Protein AF-A0A1Y1M722-F1 (afdb_monomer_lite)

Structure (mmCIF, N/CA/C/O backbone):
data_AF-A0A1Y1M722-F1
#
_entry.id   AF-A0A1Y1M722-F1
#
loop_
_atom_site.group_PDB
_atom_site.id
_atom_site.type_symbol
_atom_site.label_atom_id
_atom_site.label_alt_id
_atom_site.label_comp_id
_atom_site.label_asym_id
_atom_site.label_entity_id
_atom_site.label_seq_id
_atom_site.pdbx_PDB_ins_code
_atom_site.Cartn_x
_atom_site.Cartn_y
_atom_site.Cartn_z
_atom_site.occupancy
_atom_site.B_iso_or_equiv
_atom_site.auth_seq_id
_atom_site.auth_comp_id
_atom_site.auth_asym_id
_atom_site.auth_atom_id
_atom_site.pdbx_PDB_model_num
ATOM 1 N N . SER A 1 1 ? 23.550 16.060 -13.173 1.00 47.25 1 SER A N 1
ATOM 2 C CA . SER A 1 1 ? 22.929 14.729 -13.002 1.00 47.25 1 SER A CA 1
ATOM 3 C C . SER A 1 1 ? 22.154 14.740 -11.694 1.00 47.25 1 SER A C 1
ATOM 5 O O . SER A 1 1 ? 22.753 14.874 -10.639 1.00 47.25 1 SER A O 1
ATOM 7 N N . ASN A 1 2 ? 20.821 14.739 -11.753 1.00 50.31 2 ASN A N 1
ATOM 8 C CA . ASN A 1 2 ? 19.958 15.001 -10.595 1.00 50.31 2 ASN A CA 1
ATOM 9 C C . ASN A 1 2 ? 19.762 13.726 -9.745 1.00 50.31 2 ASN A C 1
ATOM 11 O O . ASN A 1 2 ? 18.728 13.071 -9.816 1.00 50.31 2 ASN A O 1
ATOM 15 N N . THR A 1 3 ? 20.803 13.321 -9.014 1.00 66.12 3 THR A N 1
ATOM 16 C CA . THR A 1 3 ? 20.862 12.073 -8.226 1.00 66.12 3 THR A CA 1
ATOM 17 C C . THR A 1 3 ? 20.455 12.239 -6.758 1.00 66.12 3 THR A C 1
ATOM 19 O O . THR A 1 3 ? 20.486 11.257 -6.020 1.00 66.12 3 THR A O 1
ATOM 22 N N . ALA A 1 4 ? 20.039 13.435 -6.322 1.00 67.56 4 ALA A N 1
ATOM 23 C CA . ALA A 1 4 ? 19.768 13.742 -4.911 1.00 67.56 4 ALA A CA 1
ATOM 24 C C . ALA A 1 4 ? 18.717 12.819 -4.257 1.00 67.56 4 ALA A C 1
ATOM 26 O O . ALA A 1 4 ? 18.796 12.555 -3.064 1.00 67.56 4 ALA A O 1
ATOM 27 N N . GLY A 1 5 ? 17.770 12.279 -5.033 1.00 81.31 5 GLY A N 1
ATOM 28 C CA . GLY A 1 5 ? 16.749 11.348 -4.536 1.00 81.31 5 GLY A CA 1
ATOM 29 C C . GLY A 1 5 ? 17.241 9.921 -4.256 1.00 81.31 5 GLY A C 1
ATOM 30 O O . GLY A 1 5 ? 16.593 9.199 -3.504 1.00 81.31 5 GLY A O 1
ATOM 31 N N . ARG A 1 6 ? 18.375 9.495 -4.837 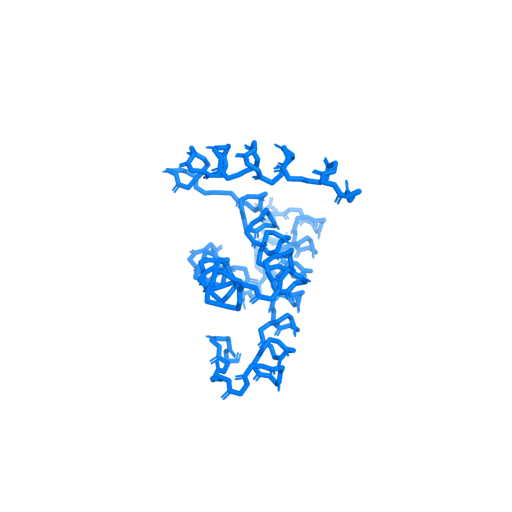1.00 84.69 6 ARG A N 1
ATOM 32 C CA . ARG A 1 6 ? 18.829 8.091 -4.762 1.00 84.69 6 ARG A CA 1
ATOM 33 C C . ARG A 1 6 ? 19.245 7.672 -3.359 1.00 84.69 6 ARG A C 1
ATOM 35 O O . ARG A 1 6 ? 18.869 6.593 -2.930 1.00 84.69 6 ARG A O 1
ATOM 42 N N . ILE A 1 7 ? 19.932 8.546 -2.625 1.00 89.75 7 ILE A N 1
ATOM 43 C CA . ILE A 1 7 ? 20.350 8.248 -1.249 1.00 89.75 7 ILE A CA 1
ATOM 44 C C . ILE A 1 7 ? 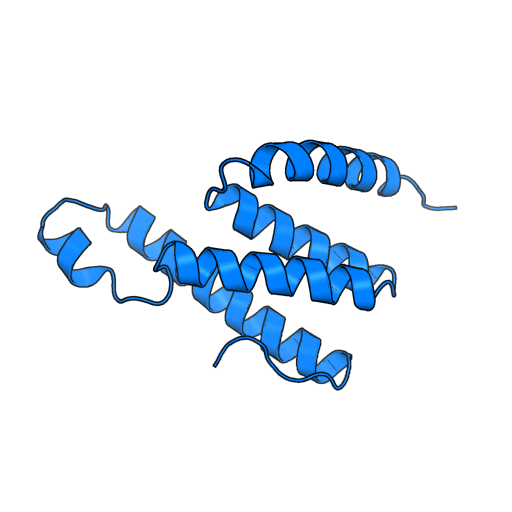19.148 8.034 -0.317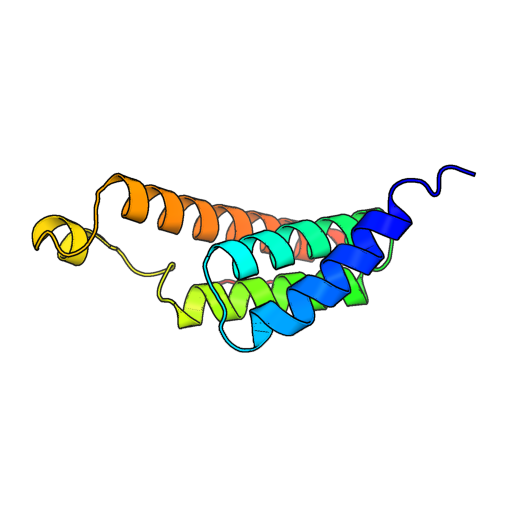 1.00 89.75 7 ILE A C 1
ATOM 46 O O . ILE A 1 7 ? 19.180 7.171 0.559 1.00 89.75 7 ILE A O 1
ATOM 50 N N . PHE A 1 8 ? 18.059 8.780 -0.533 1.00 90.94 8 PHE A N 1
ATOM 51 C CA . PHE A 1 8 ? 16.821 8.603 0.223 1.00 90.94 8 PHE A CA 1
ATOM 52 C C . PHE A 1 8 ? 16.128 7.291 -0.141 1.00 90.94 8 PHE A C 1
ATOM 54 O O . PHE A 1 8 ? 15.630 6.617 0.754 1.00 90.94 8 PHE A O 1
ATOM 61 N N . LEU A 1 9 ? 16.139 6.912 -1.424 1.00 91.31 9 LEU A N 1
ATOM 62 C CA . LEU A 1 9 ? 15.623 5.622 -1.881 1.00 91.31 9 LEU A CA 1
ATOM 63 C C . LEU A 1 9 ? 16.402 4.456 -1.252 1.00 91.31 9 LEU A C 1
ATOM 65 O O . LEU A 1 9 ? 15.793 3.600 -0.623 1.00 91.31 9 LEU A O 1
ATOM 69 N N . GLU A 1 10 ? 17.734 4.472 -1.334 1.00 92.75 10 GLU A N 1
ATOM 70 C CA . GLU A 1 10 ? 18.605 3.444 -0.740 1.00 92.75 10 GLU A CA 1
ATOM 71 C C . GLU A 1 10 ? 18.390 3.329 0.778 1.00 92.75 10 GLU A C 1
ATOM 73 O O . GLU A 1 10 ? 18.267 2.235 1.328 1.00 92.75 10 GLU A O 1
ATOM 78 N N . THR A 1 11 ? 18.268 4.466 1.469 1.00 95.06 11 THR A N 1
ATOM 79 C CA . THR A 1 11 ? 17.972 4.481 2.909 1.00 95.06 11 THR A CA 1
ATOM 80 C C . THR A 1 11 ? 16.585 3.901 3.202 1.00 95.06 11 THR A C 1
ATOM 82 O O . THR A 1 11 ? 16.428 3.112 4.134 1.00 95.06 11 THR A O 1
ATOM 85 N N . ALA A 1 12 ? 15.574 4.264 2.409 1.00 95.69 12 ALA A N 1
ATOM 86 C CA . ALA A 1 12 ? 14.212 3.770 2.572 1.00 95.69 12 ALA A CA 1
ATOM 87 C C . ALA A 1 12 ? 14.111 2.257 2.325 1.00 95.69 12 ALA A C 1
ATOM 89 O O . ALA A 1 12 ? 13.400 1.584 3.065 1.00 95.69 12 ALA A O 1
ATOM 90 N N . GLU A 1 13 ? 14.846 1.709 1.354 1.00 95.50 13 GLU A N 1
ATOM 91 C CA . GLU A 1 13 ? 14.925 0.263 1.103 1.00 95.50 13 GLU A CA 1
ATOM 92 C C . GLU A 1 13 ? 15.486 -0.495 2.316 1.00 95.50 13 GLU A C 1
ATOM 94 O O . GLU A 1 13 ? 14.922 -1.509 2.735 1.00 95.50 13 GLU A O 1
ATOM 99 N N . ILE A 1 14 ? 16.562 0.023 2.922 1.00 96.56 14 ILE A N 1
ATOM 100 C CA . ILE A 1 14 ? 17.173 -0.573 4.117 1.00 96.56 14 ILE A CA 1
ATOM 101 C C . ILE A 1 14 ? 16.181 -0.571 5.282 1.00 96.56 14 ILE A C 1
ATOM 103 O O . ILE A 1 14 ? 15.976 -1.605 5.917 1.00 96.56 14 ILE A O 1
ATOM 107 N N . LEU A 1 15 ? 15.546 0.571 5.560 1.00 97.38 15 LEU A N 1
ATOM 108 C CA . LEU A 1 15 ? 14.575 0.691 6.651 1.00 97.38 15 LEU A CA 1
ATOM 109 C C . LEU A 1 15 ? 13.353 -0.205 6.415 1.00 97.38 15 LEU A C 1
ATOM 111 O O . LEU A 1 15 ? 12.944 -0.940 7.315 1.00 97.38 15 LEU A O 1
ATOM 115 N N . LEU A 1 16 ? 12.833 -0.219 5.185 1.00 97.44 16 LEU A N 1
ATOM 116 C CA . LEU A 1 16 ? 11.709 -1.065 4.804 1.00 97.44 16 LEU A CA 1
ATOM 117 C C . LEU A 1 16 ? 12.022 -2.550 5.034 1.00 97.44 16 LEU A C 1
ATOM 119 O O . LEU A 1 16 ? 11.163 -3.285 5.515 1.00 97.44 16 LEU A O 1
ATOM 123 N N . HIS A 1 17 ? 13.245 -3.000 4.741 1.00 96.69 17 HIS A N 1
ATOM 124 C CA . HIS A 1 17 ? 13.645 -4.386 4.984 1.00 96.69 17 HIS A CA 1
ATOM 125 C C . HIS A 1 17 ? 13.486 -4.802 6.457 1.00 96.69 17 HIS A C 1
ATOM 127 O O . HIS A 1 17 ? 13.087 -5.934 6.746 1.00 96.69 17 HIS A O 1
ATOM 133 N N . PHE A 1 18 ? 13.762 -3.897 7.401 1.00 97.19 18 PHE A N 1
ATOM 134 C CA . PHE A 1 18 ? 13.534 -4.157 8.822 1.00 97.19 18 PHE A CA 1
ATOM 135 C C . PHE A 1 18 ? 12.043 -4.146 9.176 1.00 97.19 18 PHE A C 1
ATOM 137 O O . PHE A 1 18 ? 11.585 -5.059 9.869 1.00 97.19 18 PHE A O 1
ATOM 144 N N . ASP A 1 19 ? 11.285 -3.180 8.655 1.00 96.75 19 ASP A N 1
ATOM 145 C CA . ASP A 1 19 ? 9.844 -3.046 8.905 1.00 96.75 19 ASP A CA 1
ATOM 146 C C . ASP A 1 19 ? 9.038 -4.248 8.395 1.00 96.75 19 ASP A C 1
ATOM 148 O O . ASP A 1 19 ? 8.055 -4.654 9.016 1.00 96.75 19 ASP A O 1
ATOM 152 N N . LEU A 1 20 ? 9.477 -4.888 7.307 1.00 97.19 20 LEU A N 1
ATOM 153 C CA . LEU A 1 20 ? 8.825 -6.079 6.749 1.00 97.19 20 LEU A CA 1
ATOM 154 C C . LEU A 1 20 ? 8.808 -7.282 7.702 1.00 97.19 20 LEU A C 1
ATOM 156 O O . LEU A 1 20 ? 7.989 -8.181 7.525 1.00 97.19 20 LEU A O 1
ATOM 160 N N . LYS A 1 21 ? 9.660 -7.307 8.735 1.00 97.00 21 LYS A N 1
ATOM 161 C CA . LYS A 1 21 ? 9.627 -8.358 9.768 1.00 97.00 21 LYS A CA 1
ATOM 162 C C . LYS A 1 21 ? 8.411 -8.235 10.685 1.00 97.00 21 LYS A C 1
ATOM 164 O O . LYS A 1 21 ? 7.975 -9.237 11.248 1.00 97.00 21 LYS A O 1
ATOM 169 N N . ARG A 1 22 ? 7.890 -7.018 10.874 1.00 96.94 22 ARG A N 1
ATOM 170 C CA . ARG A 1 22 ? 6.690 -6.722 11.673 1.00 96.94 22 ARG A CA 1
ATOM 171 C C . ARG A 1 22 ? 5.900 -5.592 11.003 1.00 96.94 22 ARG A C 1
ATOM 173 O O . ARG A 1 22 ? 5.948 -4.458 11.483 1.00 96.94 22 ARG A O 1
ATOM 180 N N . PRO A 1 23 ? 5.190 -5.890 9.902 1.00 97.69 23 PRO A N 1
ATOM 181 C CA . PRO A 1 23 ? 4.554 -4.864 9.094 1.00 97.69 23 PRO A CA 1
ATOM 182 C C . PRO A 1 23 ? 3.507 -4.057 9.865 1.00 97.69 23 PRO A C 1
ATOM 184 O O . PRO A 1 23 ? 2.784 -4.580 10.712 1.00 97.69 23 PRO A O 1
ATOM 187 N N . SER A 1 24 ? 3.391 -2.780 9.514 1.00 97.25 24 SER A N 1
ATOM 188 C CA . SER A 1 24 ? 2.380 -1.845 10.015 1.00 97.25 24 SER A CA 1
ATOM 189 C C . SER A 1 24 ? 1.690 -1.112 8.859 1.00 97.25 24 SER A C 1
ATOM 191 O O . SER A 1 24 ? 2.088 -1.246 7.699 1.00 97.25 24 SER A O 1
ATOM 193 N N . ILE A 1 25 ? 0.685 -0.282 9.161 1.00 97.12 25 ILE A N 1
ATOM 194 C CA . ILE A 1 25 ? 0.080 0.618 8.161 1.00 97.12 25 ILE A CA 1
ATOM 195 C C . ILE A 1 25 ? 1.149 1.521 7.523 1.00 97.12 25 ILE A C 1
ATOM 197 O O . ILE A 1 25 ? 1.122 1.739 6.314 1.00 97.12 25 ILE A O 1
ATOM 201 N N . THR A 1 26 ? 2.139 1.974 8.295 1.00 97.44 26 THR A N 1
ATOM 202 C CA . THR A 1 26 ? 3.259 2.759 7.763 1.00 97.44 26 THR A CA 1
ATOM 203 C C . THR A 1 26 ? 4.094 1.943 6.778 1.00 97.44 26 THR A C 1
ATOM 205 O O . THR A 1 26 ? 4.464 2.456 5.731 1.00 97.44 26 THR A O 1
ATOM 208 N N . THR A 1 27 ? 4.325 0.652 7.039 1.00 98.31 27 THR A N 1
ATOM 209 C CA . THR A 1 27 ? 5.019 -0.248 6.099 1.00 98.31 27 THR A CA 1
ATOM 210 C C . THR A 1 27 ? 4.266 -0.356 4.771 1.00 98.31 27 THR A C 1
ATOM 212 O O . THR A 1 27 ? 4.879 -0.287 3.707 1.00 98.31 27 THR A O 1
ATOM 215 N N . ILE A 1 28 ? 2.932 -0.465 4.820 1.00 98.31 28 ILE A N 1
ATOM 216 C CA . ILE A 1 28 ? 2.065 -0.471 3.631 1.00 98.31 28 ILE A CA 1
ATOM 217 C C . ILE A 1 28 ? 2.222 0.834 2.839 1.00 98.31 28 ILE A C 1
ATOM 219 O O . ILE A 1 28 ? 2.407 0.805 1.622 1.00 98.31 28 ILE A O 1
ATOM 223 N N . GLN A 1 29 ? 2.172 1.979 3.523 1.00 97.44 29 GLN A N 1
ATOM 224 C CA . GLN A 1 29 ? 2.332 3.293 2.898 1.00 97.44 29 GLN A CA 1
ATOM 225 C C . GLN A 1 29 ? 3.730 3.463 2.284 1.00 97.44 29 GLN A C 1
ATOM 227 O O . GLN A 1 29 ? 3.841 3.915 1.145 1.00 97.44 29 GLN A O 1
ATOM 232 N N . SER A 1 30 ? 4.785 3.038 2.985 1.00 97.69 30 SER A N 1
ATOM 233 C CA . SER A 1 30 ? 6.163 3.052 2.485 1.00 97.69 30 SER A CA 1
ATOM 234 C C . SER A 1 30 ? 6.316 2.215 1.215 1.00 97.69 30 SER A C 1
ATOM 236 O O . SER A 1 30 ? 6.899 2.687 0.242 1.00 97.69 30 SER A O 1
ATOM 238 N N . 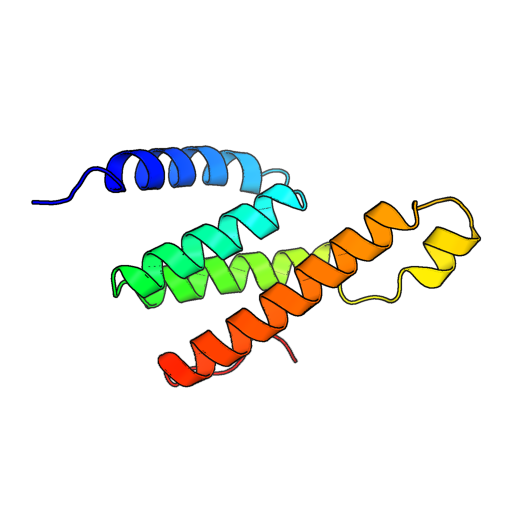LEU A 1 31 ? 5.736 1.009 1.176 1.00 97.88 31 LEU A N 1
ATOM 239 C CA . LEU A 1 31 ? 5.718 0.163 -0.023 1.00 97.88 31 LEU A CA 1
ATOM 240 C C . LEU A 1 31 ? 4.983 0.829 -1.193 1.00 97.88 31 LEU A C 1
ATOM 242 O O . LEU A 1 31 ? 5.462 0.772 -2.323 1.00 97.88 31 LEU A O 1
ATOM 246 N N . ALA A 1 32 ? 3.847 1.484 -0.935 1.00 96.69 32 ALA A N 1
ATOM 247 C CA . ALA A 1 32 ? 3.083 2.197 -1.961 1.00 96.69 32 ALA A CA 1
ATOM 248 C C . ALA A 1 32 ? 3.885 3.361 -2.572 1.00 96.69 32 ALA A C 1
ATOM 250 O O . ALA A 1 32 ? 3.925 3.537 -3.796 1.00 96.69 32 ALA A O 1
ATOM 251 N N . VAL A 1 33 ? 4.558 4.138 -1.717 1.00 95.75 33 VAL A N 1
ATOM 252 C CA . VAL A 1 33 ? 5.402 5.265 -2.131 1.00 95.75 33 VAL A CA 1
ATOM 253 C C . VAL A 1 33 ? 6.617 4.769 -2.912 1.00 95.75 33 VAL A C 1
ATOM 255 O O . VAL A 1 33 ? 6.858 5.251 -4.017 1.00 95.75 33 VAL A O 1
ATOM 258 N N . LEU A 1 34 ? 7.337 3.765 -2.402 1.00 96.25 34 LEU A N 1
ATOM 259 C CA . LEU A 1 34 ? 8.485 3.171 -3.094 1.00 96.25 34 LEU A CA 1
ATOM 260 C C . LEU A 1 34 ? 8.087 2.574 -4.442 1.00 96.25 34 LEU A C 1
ATOM 262 O O . LEU A 1 34 ? 8.746 2.839 -5.445 1.00 96.25 34 LEU A O 1
ATOM 266 N N . GLY A 1 35 ? 6.964 1.854 -4.495 1.00 95.12 35 GLY A N 1
ATOM 267 C CA . GLY A 1 35 ? 6.410 1.339 -5.744 1.00 95.12 35 GLY A CA 1
ATOM 268 C C . GLY A 1 35 ? 6.214 2.450 -6.776 1.00 95.12 35 GLY A C 1
ATOM 269 O O . GLY A 1 35 ? 6.649 2.322 -7.918 1.00 95.12 35 GLY A O 1
ATOM 270 N N . THR A 1 36 ? 5.640 3.582 -6.366 1.00 93.06 36 THR A N 1
ATOM 271 C CA . THR A 1 36 ? 5.455 4.757 -7.235 1.00 93.06 36 THR A CA 1
ATOM 272 C C . THR A 1 36 ? 6.789 5.352 -7.703 1.00 93.06 36 THR A C 1
ATOM 274 O O . THR A 1 36 ? 6.930 5.680 -8.881 1.00 93.06 36 THR A O 1
ATOM 277 N N . VAL A 1 37 ? 7.788 5.449 -6.819 1.00 93.75 37 VAL A N 1
ATOM 278 C CA . VAL A 1 37 ? 9.135 5.944 -7.164 1.00 93.75 37 VAL A CA 1
ATOM 279 C C . VAL A 1 37 ? 9.807 5.051 -8.210 1.00 93.75 37 VAL A C 1
ATOM 281 O O . VAL A 1 37 ? 10.362 5.565 -9.180 1.00 93.75 37 VAL A O 1
ATOM 284 N N . TYR A 1 38 ? 9.720 3.726 -8.073 1.00 94.50 38 TYR A N 1
ATOM 285 C CA . TYR A 1 38 ? 10.289 2.813 -9.067 1.00 94.50 38 TYR A CA 1
ATOM 286 C C . TYR A 1 38 ? 9.611 2.926 -10.429 1.00 94.50 38 TYR A C 1
ATOM 288 O O . TYR A 1 38 ? 10.317 2.965 -11.435 1.00 94.50 38 TYR A O 1
ATOM 296 N N . HIS A 1 39 ? 8.279 3.041 -10.476 1.00 92.31 39 HIS A N 1
ATOM 297 C CA . HIS A 1 39 ? 7.576 3.314 -11.734 1.00 92.31 39 HIS A CA 1
ATOM 298 C C . HIS A 1 39 ? 8.059 4.635 -12.360 1.00 92.31 39 HIS A C 1
ATOM 300 O O . HIS A 1 39 ? 8.358 4.679 -13.549 1.00 92.31 39 HIS A O 1
ATOM 306 N N . ALA A 1 40 ? 8.239 5.695 -11.563 1.00 90.31 40 ALA A N 1
ATOM 307 C CA . ALA A 1 40 ? 8.758 6.977 -12.052 1.00 90.31 40 ALA A CA 1
ATOM 308 C C . ALA A 1 40 ? 10.202 6.890 -12.589 1.00 90.31 40 ALA A C 1
ATOM 310 O O . ALA A 1 40 ? 10.589 7.671 -13.457 1.00 90.31 40 ALA A O 1
ATOM 311 N N . PHE A 1 41 ? 11.001 5.939 -12.100 1.00 91.38 41 PHE A N 1
ATOM 312 C CA . PHE A 1 41 ? 12.352 5.657 -12.597 1.00 91.38 41 PHE A CA 1
ATOM 313 C C . PHE A 1 41 ? 12.384 4.644 -13.756 1.00 91.38 41 PHE A C 1
ATOM 315 O O . PHE A 1 41 ? 13.473 4.276 -14.198 1.00 91.38 41 PHE A O 1
ATOM 322 N N . GLY A 1 42 ? 11.225 4.187 -14.247 1.00 91.88 42 GLY A N 1
ATOM 323 C CA . GLY A 1 42 ? 11.118 3.169 -15.301 1.00 91.88 42 GLY A CA 1
ATOM 324 C C . GLY A 1 42 ? 11.532 1.765 -14.848 1.00 91.88 42 GLY A C 1
ATOM 325 O O . GLY A 1 42 ? 11.845 0.906 -15.669 1.00 91.88 42 GLY A O 1
ATOM 326 N N . GLN A 1 43 ? 11.582 1.521 -13.537 1.00 94.12 43 GLN A N 1
ATOM 327 C CA . GLN A 1 43 ? 11.905 0.223 -12.947 1.00 94.12 43 GLN A CA 1
ATOM 328 C C . GLN A 1 43 ? 10.621 -0.559 -12.647 1.00 94.12 43 GLN A C 1
ATOM 330 O O . GLN A 1 43 ? 10.330 -0.910 -11.503 1.00 94.12 43 GLN A O 1
ATOM 335 N N . ASP A 1 44 ? 9.840 -0.845 -13.688 1.00 93.81 44 ASP A N 1
ATOM 336 C CA . ASP A 1 44 ? 8.467 -1.354 -13.554 1.00 93.81 44 ASP A CA 1
ATOM 337 C C . ASP A 1 44 ? 8.362 -2.666 -12.779 1.00 93.81 44 ASP A C 1
ATOM 339 O O . ASP A 1 44 ? 7.391 -2.890 -12.063 1.00 93.81 44 ASP A O 1
ATOM 343 N N . ALA A 1 45 ? 9.352 -3.554 -12.912 1.00 93.75 45 ALA A N 1
ATOM 344 C CA . ALA A 1 45 ? 9.368 -4.811 -12.169 1.00 93.75 45 ALA A CA 1
ATOM 345 C C . ALA A 1 45 ? 9.493 -4.570 -10.655 1.00 93.75 45 ALA A C 1
ATOM 347 O O . ALA A 1 45 ? 8.766 -5.183 -9.875 1.00 93.75 45 ALA A O 1
ATOM 348 N N . ALA A 1 46 ? 10.369 -3.647 -10.243 1.00 95.06 46 ALA A N 1
ATOM 349 C CA . ALA A 1 46 ? 10.518 -3.268 -8.842 1.00 95.06 46 ALA A CA 1
ATOM 350 C C . ALA A 1 46 ? 9.254 -2.562 -8.336 1.00 95.06 46 ALA A C 1
ATOM 352 O O . ALA A 1 46 ? 8.742 -2.925 -7.277 1.00 95.06 46 ALA A O 1
ATOM 353 N N . GLY A 1 47 ? 8.702 -1.632 -9.122 1.00 94.75 47 GLY A N 1
ATOM 354 C CA . GLY A 1 47 ? 7.446 -0.951 -8.805 1.00 94.75 47 GLY A CA 1
ATOM 355 C C . GLY A 1 47 ? 6.298 -1.930 -8.566 1.00 94.75 47 GLY A C 1
ATOM 356 O O . GLY A 1 47 ? 5.640 -1.880 -7.526 1.00 94.75 47 GLY A O 1
ATOM 357 N N . TRP A 1 48 ? 6.126 -2.887 -9.480 1.00 93.31 48 TRP A N 1
ATOM 358 C CA . TRP A 1 48 ? 5.091 -3.914 -9.396 1.00 93.31 48 TRP A CA 1
ATOM 359 C C . TRP A 1 48 ? 5.247 -4.824 -8.168 1.00 93.31 48 TRP A C 1
ATOM 361 O O . TRP A 1 48 ? 4.259 -5.107 -7.490 1.00 93.31 48 TRP A O 1
ATOM 371 N N . LEU A 1 49 ? 6.473 -5.245 -7.830 1.00 95.19 49 LEU A N 1
ATOM 372 C CA . LEU A 1 49 ? 6.728 -6.061 -6.636 1.00 95.19 49 LEU A CA 1
ATOM 373 C C . LEU A 1 49 ? 6.372 -5.312 -5.342 1.00 95.19 49 LEU A C 1
ATOM 375 O O . LEU A 1 49 ? 5.681 -5.872 -4.490 1.00 95.19 49 LEU A O 1
ATOM 379 N N . HIS A 1 50 ? 6.774 -4.044 -5.215 1.00 96.88 50 HIS A N 1
ATOM 380 C CA . HIS A 1 50 ? 6.489 -3.232 -4.026 1.00 96.88 50 HIS A CA 1
ATOM 381 C C . HIS A 1 50 ? 4.986 -2.972 -3.860 1.00 96.88 50 HIS A C 1
ATOM 383 O O . HIS A 1 50 ? 4.438 -3.201 -2.779 1.00 96.88 50 H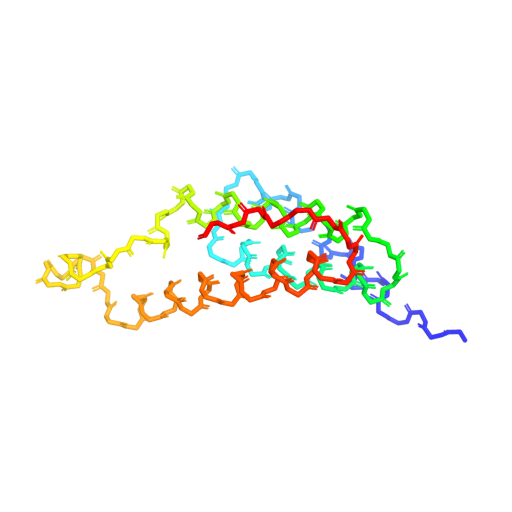IS A O 1
ATOM 389 N N . SER A 1 51 ? 4.289 -2.586 -4.936 1.00 95.19 51 SER A N 1
ATOM 390 C CA . SER A 1 51 ? 2.827 -2.446 -4.922 1.00 95.19 51 SER A CA 1
ATOM 391 C C . SER A 1 51 ? 2.136 -3.773 -4.585 1.00 95.19 51 SER A C 1
ATOM 393 O O . SER A 1 51 ? 1.213 -3.808 -3.774 1.00 95.19 51 SER A O 1
ATOM 395 N N . GLY A 1 52 ? 2.623 -4.894 -5.123 1.00 95.44 52 GLY A N 1
ATOM 396 C CA . GLY A 1 52 ? 2.102 -6.223 -4.815 1.00 95.44 52 GLY A CA 1
ATOM 397 C C . GLY A 1 52 ? 2.282 -6.633 -3.348 1.00 95.44 52 GLY A C 1
ATOM 398 O O . GLY A 1 52 ? 1.419 -7.324 -2.800 1.00 95.44 52 GLY A O 1
ATOM 399 N N . MET A 1 53 ? 3.375 -6.228 -2.701 1.00 97.38 53 MET A N 1
ATOM 400 C CA . MET A 1 53 ? 3.583 -6.441 -1.265 1.00 97.38 53 MET A CA 1
ATOM 401 C C . MET A 1 53 ? 2.635 -5.577 -0.431 1.00 97.38 53 MET A C 1
ATOM 403 O O . MET A 1 53 ? 2.009 -6.095 0.493 1.00 97.38 53 MET A O 1
ATOM 407 N N . ALA A 1 54 ? 2.470 -4.299 -0.791 1.00 98.06 54 ALA A N 1
ATOM 408 C CA . ALA A 1 54 ? 1.521 -3.405 -0.127 1.00 98.06 54 ALA A CA 1
ATOM 409 C C . ALA A 1 54 ? 0.098 -3.978 -0.180 1.00 98.06 54 ALA A C 1
ATOM 411 O O . ALA A 1 54 ? -0.571 -4.079 0.847 1.00 98.06 54 ALA A O 1
ATOM 412 N N . ASN A 1 55 ? -0.325 -4.441 -1.360 1.00 97.12 55 ASN A N 1
ATOM 413 C CA . ASN A 1 55 ? -1.653 -5.011 -1.570 1.00 97.12 55 ASN A CA 1
ATOM 414 C C . ASN A 1 55 ? -1.896 -6.252 -0.703 1.00 97.12 55 ASN A C 1
ATOM 416 O O . ASN A 1 55 ? -2.953 -6.375 -0.089 1.00 97.12 55 ASN A O 1
ATOM 420 N N . ARG A 1 56 ? -0.908 -7.149 -0.597 1.00 96.88 56 ARG A N 1
ATOM 421 C CA . ARG A 1 56 ? -1.006 -8.340 0.263 1.00 96.88 56 ARG A CA 1
ATOM 422 C C . ARG A 1 56 ? -1.133 -7.971 1.738 1.00 96.88 56 ARG A C 1
ATOM 424 O O . ARG A 1 56 ? -1.973 -8.542 2.420 1.00 96.88 56 ARG A O 1
ATOM 431 N N . LEU A 1 57 ? -0.353 -7.001 2.213 1.00 98.00 57 LEU A N 1
ATOM 432 C CA . LEU A 1 57 ? -0.397 -6.560 3.610 1.00 98.00 57 LEU A CA 1
ATOM 433 C 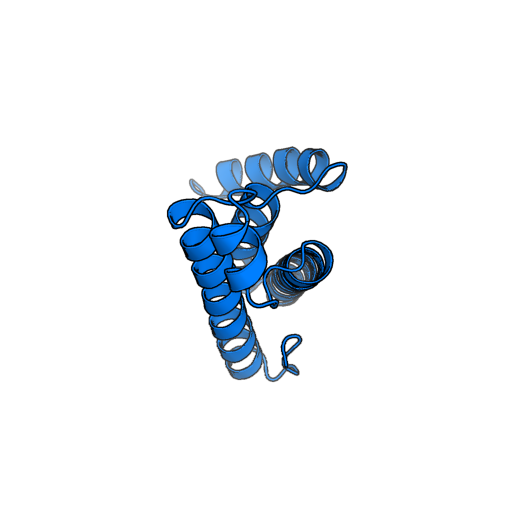C . LEU A 1 57 ? -1.703 -5.840 3.970 1.00 98.00 57 LEU A C 1
ATOM 435 O O . LEU A 1 57 ? -2.209 -6.011 5.074 1.00 98.00 57 LEU A O 1
ATOM 439 N N . VAL A 1 58 ? -2.282 -5.071 3.044 1.00 97.69 58 VAL A N 1
ATOM 440 C CA . VAL A 1 58 ? -3.612 -4.467 3.232 1.00 97.69 58 VAL A CA 1
ATOM 441 C C . VAL A 1 58 ? -4.678 -5.531 3.480 1.00 97.69 58 VAL A C 1
ATOM 443 O O . VAL A 1 58 ? -5.505 -5.365 4.377 1.00 97.69 58 VAL A O 1
ATOM 446 N N . LEU A 1 59 ? -4.655 -6.614 2.699 1.00 96.62 59 LEU A N 1
ATOM 447 C CA . LEU A 1 59 ? -5.598 -7.722 2.849 1.00 96.62 59 LEU A CA 1
ATOM 448 C C . LEU A 1 59 ? -5.330 -8.523 4.129 1.00 96.62 59 LEU A C 1
ATOM 450 O O . LEU A 1 59 ? -6.268 -8.817 4.863 1.00 96.62 59 LEU A O 1
ATOM 454 N N . ASP A 1 60 ? -4.063 -8.819 4.425 1.00 96.75 60 ASP A N 1
ATOM 455 C CA . ASP A 1 60 ? -3.643 -9.527 5.643 1.00 96.75 60 ASP A CA 1
ATOM 456 C C . ASP A 1 60 ? -4.105 -8.805 6.921 1.00 96.75 60 ASP A C 1
ATOM 458 O O . ASP A 1 60 ? -4.644 -9.415 7.842 1.00 96.75 60 ASP A O 1
ATOM 462 N N . MET A 1 61 ? -4.001 -7.474 6.941 1.00 96.31 61 MET A N 1
ATOM 463 C CA . MET A 1 61 ? -4.451 -6.637 8.059 1.00 96.31 61 MET A CA 1
ATOM 464 C C . MET A 1 61 ? -5.961 -6.329 8.049 1.00 96.31 61 MET A C 1
ATOM 466 O O . MET A 1 61 ? -6.441 -5.592 8.919 1.00 96.31 61 MET A O 1
ATOM 470 N N . GLY A 1 62 ? -6.713 -6.846 7.073 1.00 96.12 62 GLY A N 1
ATOM 471 C CA . GLY A 1 62 ? -8.166 -6.689 6.975 1.00 96.12 62 GLY A CA 1
ATOM 472 C C . GLY A 1 62 ? -8.640 -5.269 6.655 1.00 96.12 62 GLY A C 1
ATOM 473 O O . GLY A 1 62 ? -9.764 -4.910 6.999 1.00 96.12 62 GLY A O 1
ATOM 474 N N . LEU A 1 63 ? -7.812 -4.436 6.013 1.00 96.88 63 LEU A N 1
ATOM 475 C CA . LEU A 1 63 ? -8.182 -3.053 5.658 1.00 96.88 63 LEU A CA 1
ATOM 476 C C . LEU A 1 63 ? -9.275 -2.985 4.576 1.00 96.88 63 LEU A C 1
ATOM 478 O O . LEU A 1 63 ? -9.893 -1.938 4.400 1.00 96.88 63 LEU A O 1
ATOM 482 N N . ASN A 1 64 ? -9.516 -4.089 3.866 1.00 95.88 64 ASN A N 1
ATOM 483 C CA . ASN A 1 64 ? -10.598 -4.250 2.894 1.00 95.88 64 ASN A CA 1
ATOM 484 C C . ASN A 1 64 ? -11.968 -4.534 3.535 1.00 95.88 64 ASN A C 1
ATOM 486 O O . ASN A 1 64 ? -12.976 -4.557 2.832 1.00 95.88 64 ASN A O 1
ATOM 490 N N . LEU A 1 65 ? -12.007 -4.816 4.839 1.00 95.69 65 LEU A N 1
ATOM 491 C CA . LEU A 1 65 ? -13.233 -5.138 5.561 1.00 95.69 65 LEU A CA 1
ATOM 492 C C . LEU A 1 65 ? -13.899 -3.863 6.083 1.00 95.69 65 LEU A C 1
ATOM 494 O O . LEU A 1 65 ? -13.230 -2.871 6.371 1.00 95.69 65 LEU A O 1
ATOM 498 N N . ASP A 1 66 ? -15.220 -3.901 6.253 1.00 94.75 66 ASP A N 1
ATOM 499 C CA . ASP A 1 66 ? -15.948 -2.804 6.890 1.00 94.75 66 ASP A CA 1
ATOM 500 C C . ASP A 1 66 ? -15.583 -2.709 8.388 1.00 94.75 66 ASP A C 1
ATOM 502 O O . ASP A 1 66 ? -15.863 -3.643 9.149 1.00 94.75 66 ASP A O 1
ATOM 506 N N . PRO A 1 67 ? -14.986 -1.592 8.856 1.00 94.44 67 PRO A N 1
ATOM 507 C CA . PRO A 1 67 ? -14.637 -1.419 10.261 1.00 94.44 67 PRO A CA 1
ATOM 508 C C . PRO A 1 67 ? -15.839 -1.039 11.145 1.00 94.44 67 PRO A C 1
ATOM 510 O O . PRO A 1 67 ? -15.652 -0.835 12.345 1.00 94.44 67 PRO A O 1
ATOM 513 N N . GLY A 1 68 ? -17.059 -0.920 10.603 1.00 95.00 68 GLY A N 1
ATOM 514 C CA . GLY A 1 68 ? -18.242 -0.432 11.322 1.00 95.00 68 GLY A CA 1
ATOM 515 C C . GLY A 1 68 ? -18.507 -1.124 12.664 1.00 95.00 68 GLY A C 1
ATOM 516 O O . GLY A 1 68 ? -18.769 -0.454 13.662 1.00 95.00 68 GLY A O 1
ATOM 517 N N . SER A 1 69 ? -18.350 -2.449 12.736 1.00 94.69 69 SER A N 1
ATOM 518 C CA . SER A 1 69 ? -18.522 -3.210 13.986 1.00 94.69 69 SER A CA 1
ATOM 519 C C . SER A 1 69 ? -17.431 -2.921 15.030 1.00 94.69 69 SER A C 1
ATOM 521 O O . SER A 1 69 ? -17.705 -2.899 16.233 1.00 94.69 69 SER A O 1
ATOM 523 N N . LEU A 1 70 ? -16.196 -2.656 14.593 1.00 95.81 70 LEU A N 1
ATOM 524 C CA . LEU A 1 70 ? -15.075 -2.303 15.469 1.00 95.81 70 LEU A CA 1
ATOM 525 C C . LEU A 1 70 ? -15.227 -0.885 16.019 1.00 95.81 70 LEU A C 1
ATOM 527 O O . LEU A 1 70 ? -14.951 -0.654 17.195 1.00 95.81 70 LEU A O 1
ATOM 531 N N . VAL A 1 71 ? -15.724 0.037 15.192 1.00 97.50 71 VAL A N 1
ATOM 532 C CA . VAL A 1 71 ? -16.046 1.403 15.618 1.00 97.50 71 VAL A CA 1
ATOM 533 C C . VAL A 1 71 ? -17.212 1.394 16.605 1.00 97.50 71 VAL A C 1
ATOM 535 O O . VAL A 1 71 ? -17.103 1.967 17.686 1.00 97.50 71 VAL A O 1
ATOM 538 N N . ALA A 1 72 ? -18.300 0.682 16.292 1.00 96.81 72 ALA A N 1
ATOM 539 C CA . ALA A 1 72 ? -19.477 0.595 17.160 1.00 96.81 72 ALA A CA 1
ATOM 540 C C . ALA A 1 72 ? -19.178 -0.054 18.524 1.00 96.81 72 ALA A C 1
ATOM 542 O O . ALA A 1 72 ? -19.763 0.331 19.532 1.00 96.81 72 ALA A O 1
ATOM 543 N N . SER A 1 73 ? -18.248 -1.014 18.572 1.00 96.81 73 SER A N 1
ATOM 544 C CA . SER A 1 73 ? -17.802 -1.651 19.822 1.00 96.81 73 SER A CA 1
ATOM 545 C C . SER A 1 73 ? -16.728 -0.862 20.585 1.00 96.81 73 SER A C 1
ATOM 547 O O . SER A 1 73 ? -16.251 -1.337 21.614 1.00 96.81 73 SER A O 1
ATOM 549 N N . GLY A 1 74 ? -16.317 0.318 20.101 1.00 96.25 74 GLY A N 1
ATOM 550 C CA . GLY A 1 74 ? -15.275 1.142 20.725 1.00 96.25 74 GLY A CA 1
ATOM 551 C C . GLY A 1 74 ? -13.861 0.556 20.630 1.00 96.25 74 GLY A C 1
ATOM 552 O O . GLY A 1 74 ? -12.941 1.055 21.272 1.00 96.25 74 GLY A O 1
ATOM 553 N N . ARG A 1 75 ? -13.668 -0.502 19.833 1.00 96.88 75 ARG A N 1
ATOM 554 C CA . ARG A 1 75 ? -12.375 -1.180 19.636 1.00 96.88 75 ARG A CA 1
ATOM 555 C C . ARG A 1 75 ? -11.487 -0.489 18.601 1.00 96.88 75 ARG A C 1
ATOM 557 O O . ARG A 1 75 ? -10.325 -0.856 18.470 1.00 96.88 75 ARG A O 1
ATOM 564 N N . MET A 1 76 ? -12.043 0.459 17.850 1.00 97.25 76 MET A N 1
ATOM 565 C CA . MET A 1 76 ? -11.356 1.262 16.843 1.00 97.25 76 MET A CA 1
ATOM 566 C C . MET A 1 76 ? -11.943 2.672 16.838 1.00 97.25 76 MET A C 1
ATOM 568 O O . MET A 1 76 ? -13.160 2.837 16.927 1.00 97.25 76 MET A O 1
ATOM 572 N N . THR A 1 77 ? -11.098 3.693 16.709 1.00 98.06 77 THR A N 1
ATOM 573 C CA . THR A 1 77 ? -11.580 5.073 16.574 1.00 98.06 77 THR A CA 1
ATOM 574 C C . THR A 1 77 ? -12.118 5.325 15.163 1.00 98.06 77 THR A C 1
ATOM 576 O O . THR A 1 77 ? -11.721 4.674 14.193 1.00 98.06 77 THR A O 1
ATOM 579 N N . ALA A 1 78 ? -13.015 6.302 15.014 1.00 97.12 78 ALA A N 1
ATOM 580 C CA . ALA A 1 78 ? -13.513 6.698 13.694 1.00 97.12 78 ALA A CA 1
ATOM 581 C C . ALA A 1 78 ? -12.383 7.203 12.772 1.00 97.12 78 ALA A C 1
ATOM 583 O O . ALA A 1 78 ? -12.416 6.972 11.563 1.00 97.12 78 ALA A O 1
ATOM 584 N N . GLU A 1 79 ? -11.370 7.847 13.354 1.00 97.50 79 GLU A N 1
ATOM 585 C CA . GLU A 1 79 ? -10.174 8.340 12.666 1.00 97.50 79 GLU A CA 1
ATOM 586 C C . GLU A 1 79 ? -9.328 7.187 12.121 1.00 97.50 79 GLU A C 1
ATOM 588 O O . GLU A 1 79 ? -8.966 7.191 10.945 1.00 97.50 79 GLU A O 1
ATOM 593 N N . GLU A 1 80 ? -9.072 6.157 12.934 1.00 96.25 80 GLU A N 1
ATOM 594 C CA . GLU A 1 80 ? -8.335 4.973 12.490 1.00 96.25 80 GLU A CA 1
ATOM 595 C C . GLU A 1 80 ? -9.101 4.222 11.393 1.00 96.25 80 GLU A C 1
ATOM 597 O O . GLU A 1 80 ? -8.517 3.824 10.381 1.00 96.25 80 GLU A O 1
ATOM 602 N N . ALA A 1 81 ? -10.420 4.078 11.545 1.00 97.44 81 ALA A N 1
ATOM 603 C CA . ALA A 1 81 ? -11.270 3.475 10.525 1.00 97.44 81 ALA A CA 1
ATOM 604 C C . ALA A 1 81 ? -11.194 4.241 9.194 1.00 97.44 81 ALA A C 1
ATOM 606 O O . ALA A 1 81 ? -11.139 3.633 8.122 1.00 97.44 81 ALA A O 1
ATOM 607 N N . GLN A 1 82 ? -11.160 5.575 9.252 1.00 97.44 82 GLN A N 1
ATOM 608 C CA . GLN A 1 82 ? -11.028 6.407 8.063 1.00 97.44 82 GLN A CA 1
ATOM 609 C C . GLN A 1 82 ? -9.648 6.279 7.417 1.00 97.44 82 GLN A C 1
ATOM 611 O O . GLN A 1 82 ? -9.574 6.131 6.197 1.00 97.44 82 GLN A O 1
ATOM 616 N N . LEU A 1 83 ? -8.576 6.268 8.213 1.00 97.06 83 LEU A N 1
ATOM 617 C CA . LEU A 1 83 ? -7.214 6.051 7.727 1.00 97.06 83 LEU A CA 1
ATOM 618 C C . LEU A 1 83 ? -7.091 4.703 7.003 1.00 97.06 83 LEU A C 1
ATOM 620 O O . LEU A 1 83 ? -6.580 4.641 5.885 1.00 97.06 83 LEU A O 1
ATOM 624 N N . ARG A 1 84 ? -7.608 3.626 7.605 1.00 97.50 84 ARG A N 1
ATOM 625 C CA . ARG A 1 84 ? -7.605 2.275 7.021 1.00 97.50 84 ARG A CA 1
ATOM 626 C C . ARG A 1 84 ? -8.334 2.231 5.677 1.00 97.50 84 ARG A C 1
ATOM 628 O O . ARG A 1 84 ? -7.777 1.729 4.700 1.00 97.50 84 ARG A O 1
ATOM 635 N N . ARG A 1 85 ? -9.530 2.831 5.601 1.00 96.94 85 ARG A N 1
ATOM 636 C CA . ARG A 1 85 ? -10.287 2.965 4.342 1.00 96.94 85 ARG A CA 1
ATOM 637 C C . ARG A 1 85 ? -9.515 3.761 3.294 1.00 96.94 85 ARG A C 1
ATOM 639 O O . ARG A 1 85 ? -9.467 3.356 2.137 1.00 96.94 85 ARG A O 1
ATOM 646 N N . GLN A 1 86 ? -8.905 4.877 3.685 1.00 97.62 86 GLN A N 1
ATOM 647 C CA . GLN A 1 86 ? -8.134 5.716 2.770 1.00 97.62 86 GLN A CA 1
ATOM 648 C C . GLN A 1 86 ? -6.940 4.956 2.182 1.00 97.62 86 GLN A C 1
ATOM 650 O O . GLN A 1 86 ? -6.707 5.035 0.976 1.00 97.62 86 GLN A O 1
ATOM 655 N N . VAL A 1 87 ? -6.206 4.202 3.006 1.00 97.88 87 VAL A N 1
ATOM 656 C CA . VAL A 1 87 ? -5.065 3.389 2.555 1.00 97.88 87 VAL A CA 1
ATOM 657 C C . VAL A 1 87 ? -5.520 2.303 1.580 1.00 97.88 87 VAL A C 1
ATOM 659 O O . VAL A 1 87 ? -4.917 2.170 0.516 1.00 97.88 87 VAL A O 1
ATOM 662 N N . TYR A 1 88 ? -6.608 1.586 1.892 1.00 97.81 88 TYR A N 1
ATOM 663 C CA . TYR A 1 88 ? -7.183 0.575 0.998 1.00 97.81 88 TYR A CA 1
ATOM 664 C C . TYR A 1 88 ? -7.533 1.163 -0.376 1.00 97.81 88 TYR A C 1
ATOM 666 O O . TYR A 1 88 ? -7.030 0.698 -1.398 1.00 97.81 88 TYR A O 1
ATOM 674 N N . TRP A 1 89 ? -8.338 2.229 -0.408 1.00 97.56 89 TRP A N 1
ATOM 675 C CA . TRP A 1 89 ? -8.788 2.827 -1.668 1.00 97.56 89 TRP A CA 1
ATOM 676 C C . TRP A 1 89 ? -7.658 3.488 -2.460 1.00 97.56 89 TRP A C 1
ATOM 678 O O . TRP A 1 89 ? -7.670 3.450 -3.688 1.00 97.56 89 TRP A O 1
ATOM 688 N N . SER A 1 90 ? -6.651 4.044 -1.782 1.00 96.69 90 SER A N 1
ATOM 689 C CA . SER A 1 90 ? -5.469 4.583 -2.462 1.00 96.69 90 SER A CA 1
ATOM 690 C C . SER A 1 90 ? -4.705 3.480 -3.192 1.00 96.69 90 SER A C 1
ATOM 692 O O . SER A 1 90 ? -4.360 3.645 -4.360 1.00 96.69 90 SER A O 1
ATOM 694 N N . LEU A 1 91 ? -4.486 2.336 -2.537 1.00 96.69 91 LEU A N 1
ATOM 695 C CA . LEU A 1 91 ? -3.804 1.197 -3.153 1.00 96.69 91 LEU A CA 1
ATOM 696 C C . LEU A 1 91 ? -4.626 0.545 -4.263 1.00 96.69 91 LEU A C 1
ATOM 698 O O . LEU A 1 91 ? -4.056 0.196 -5.294 1.00 96.69 91 LEU A O 1
ATOM 702 N N . TYR A 1 92 ? -5.950 0.483 -4.113 1.00 96.25 92 TYR A N 1
ATOM 703 C CA . TYR A 1 92 ? -6.847 0.056 -5.186 1.00 96.25 92 TYR A CA 1
ATOM 704 C C . TYR A 1 92 ? -6.649 0.906 -6.448 1.00 96.25 92 TYR A C 1
ATOM 706 O O . TYR A 1 92 ? -6.408 0.374 -7.531 1.00 96.25 92 TYR A O 1
ATOM 714 N N . CYS A 1 93 ? -6.680 2.236 -6.312 1.00 95.00 93 CYS A N 1
ATOM 715 C CA . CYS A 1 93 ? -6.459 3.149 -7.433 1.00 95.00 93 CYS A CA 1
ATOM 716 C C . CYS A 1 93 ? -5.059 2.989 -8.045 1.00 95.00 93 CYS A C 1
ATOM 718 O O . CYS A 1 93 ? -4.932 2.932 -9.268 1.00 95.00 93 CYS A O 1
ATOM 720 N N . VAL A 1 94 ? -4.016 2.884 -7.214 1.00 92.56 94 VAL A N 1
ATOM 721 C CA . VAL A 1 94 ? -2.633 2.677 -7.677 1.00 92.56 94 VAL A CA 1
ATOM 722 C C . VAL A 1 94 ? -2.496 1.367 -8.454 1.00 92.56 94 VAL A C 1
ATOM 724 O O . VAL A 1 94 ? -1.867 1.364 -9.507 1.00 92.56 94 VAL A O 1
ATOM 727 N N . ASP A 1 95 ? -3.113 0.277 -7.997 1.00 93.88 95 ASP A N 1
ATOM 728 C CA . ASP A 1 95 ? -3.086 -1.019 -8.684 1.00 93.88 95 ASP A CA 1
ATOM 729 C C . ASP A 1 95 ? -3.750 -0.947 -10.067 1.00 93.88 95 ASP A C 1
ATOM 731 O O . ASP A 1 95 ? -3.181 -1.430 -11.048 1.00 93.88 95 ASP A O 1
ATOM 735 N N . LYS A 1 96 ? -4.903 -0.269 -10.189 1.00 94.06 96 LYS A N 1
ATOM 736 C CA . LYS A 1 96 ? -5.559 -0.069 -11.495 1.00 94.06 96 LYS A CA 1
ATOM 737 C C . LYS A 1 96 ? -4.718 0.796 -12.437 1.00 94.06 96 LYS A C 1
ATOM 739 O O . LYS A 1 96 ? -4.588 0.463 -13.614 1.00 94.06 96 LYS A O 1
ATOM 744 N N . LEU A 1 97 ? -4.125 1.878 -11.932 1.00 92.25 97 LEU A N 1
ATOM 745 C CA . LEU A 1 97 ? -3.262 2.758 -12.727 1.00 92.25 97 LEU A CA 1
ATOM 746 C C . LEU A 1 97 ? -1.985 2.040 -13.181 1.00 92.25 97 LEU A C 1
ATOM 748 O O . LEU A 1 97 ? -1.618 2.134 -14.350 1.00 92.25 97 LEU A O 1
ATOM 752 N N . ALA A 1 98 ? -1.337 1.286 -12.292 1.00 89.94 98 ALA A N 1
ATOM 753 C CA . ALA A 1 98 ? -0.141 0.513 -12.614 1.00 89.94 98 ALA A CA 1
ATOM 754 C C . ALA A 1 98 ? -0.440 -0.606 -13.625 1.00 89.94 98 ALA A C 1
ATOM 756 O O . ALA A 1 98 ? 0.343 -0.825 -14.551 1.00 89.94 98 ALA A O 1
ATOM 757 N N . ALA A 1 99 ? -1.583 -1.285 -13.496 1.00 91.19 99 ALA A N 1
ATOM 758 C CA . ALA A 1 99 ? -2.050 -2.273 -14.466 1.00 91.19 99 ALA A CA 1
ATOM 759 C C . ALA A 1 99 ? -2.269 -1.644 -15.853 1.00 91.19 99 ALA A C 1
ATOM 761 O O . ALA A 1 99 ? -1.742 -2.146 -16.845 1.00 91.19 99 ALA A O 1
ATOM 762 N N . ALA A 1 100 ? -2.962 -0.502 -15.916 1.00 92.56 100 ALA A N 1
ATOM 763 C CA . ALA A 1 100 ? -3.188 0.225 -17.164 1.00 92.56 100 ALA A CA 1
ATOM 764 C C . ALA A 1 100 ? -1.879 0.718 -17.807 1.00 92.56 100 ALA A C 1
ATOM 766 O O . ALA A 1 100 ? -1.716 0.615 -19.019 1.00 92.56 100 ALA A O 1
ATOM 767 N N . TYR A 1 101 ? -0.937 1.216 -16.999 1.00 89.56 101 TYR A N 1
ATOM 768 C CA . TYR A 1 101 ? 0.368 1.694 -17.462 1.00 89.56 101 TYR A CA 1
ATOM 769 C C . TYR A 1 101 ? 1.259 0.561 -17.992 1.00 89.56 101 TYR A C 1
ATOM 771 O O . TYR A 1 101 ? 1.869 0.695 -19.049 1.00 89.56 101 TYR A O 1
ATOM 779 N N . THR A 1 102 ? 1.332 -0.561 -17.272 1.00 89.69 102 THR A N 1
ATOM 780 C CA . THR A 1 102 ? 2.274 -1.653 -17.582 1.00 89.69 102 THR A CA 1
ATOM 781 C C . THR A 1 102 ? 1.693 -2.754 -18.470 1.00 89.69 102 THR A C 1
ATOM 783 O O . THR A 1 102 ? 2.429 -3.643 -18.895 1.00 89.69 102 THR A O 1
ATOM 786 N N . GLY A 1 103 ? 0.378 -2.753 -18.711 1.00 91.56 103 GLY A N 1
ATOM 787 C CA . GLY A 1 103 ? -0.336 -3.841 -19.389 1.00 91.56 103 GLY A CA 1
ATOM 788 C C . GLY A 1 103 ? -0.463 -5.125 -18.557 1.00 91.56 103 GLY A C 1
ATOM 789 O O . GLY A 1 103 ? -0.837 -6.169 -19.091 1.00 91.56 103 GLY A O 1
ATOM 790 N N . ARG A 1 104 ? -0.130 -5.082 -17.260 1.00 90.12 104 ARG A N 1
ATOM 791 C CA . ARG A 1 104 ? -0.258 -6.220 -16.334 1.00 90.12 104 ARG A CA 1
ATOM 792 C C . ARG A 1 104 ? -1.673 -6.318 -15.759 1.00 90.12 104 ARG A C 1
ATOM 794 O O . ARG A 1 104 ? -2.451 -5.373 -15.815 1.00 90.12 104 ARG A O 1
ATOM 801 N N . VAL A 1 105 ? -1.996 -7.469 -15.169 1.00 90.25 105 VAL A N 1
ATOM 802 C CA . VAL A 1 105 ? -3.272 -7.677 -14.465 1.00 90.25 105 VAL A CA 1
ATOM 803 C C . VAL A 1 105 ? -3.312 -6.924 -13.134 1.00 90.25 105 VAL A C 1
ATOM 805 O O . VAL A 1 105 ? -2.290 -6.782 -12.460 1.00 90.25 105 VAL A O 1
ATOM 808 N N . CYS A 1 106 ? -4.507 -6.479 -12.745 1.00 89.38 106 CYS A N 1
ATOM 809 C CA . CYS A 1 106 ? -4.756 -5.925 -11.417 1.00 89.38 106 CYS A CA 1
ATOM 810 C C . CYS A 1 106 ? -4.567 -7.006 -10.347 1.00 89.38 106 CYS A C 1
ATOM 812 O O . CYS A 1 106 ? -5.007 -8.143 -10.526 1.00 89.38 106 CYS A O 1
ATOM 814 N N . SER A 1 107 ? -3.939 -6.645 -9.231 1.00 85.81 107 SER A N 1
ATOM 815 C CA . SER A 1 107 ? -3.769 -7.531 -8.076 1.00 85.81 107 SER A CA 1
ATOM 816 C C . SER A 1 107 ? -4.903 -7.383 -7.062 1.00 85.81 107 SER A C 1
ATOM 818 O O . SER A 1 107 ? -5.162 -8.316 -6.304 1.00 85.81 107 SER A O 1
ATOM 820 N N . MET A 1 108 ? -5.558 -6.220 -7.022 1.00 87.25 108 MET A N 1
ATOM 821 C CA . MET A 1 108 ? -6.745 -5.980 -6.205 1.00 87.25 108 MET A CA 1
ATOM 822 C C . MET A 1 108 ? -8.009 -6.163 -7.046 1.00 87.25 108 MET A C 1
ATOM 824 O O . MET A 1 108 ? -8.111 -5.625 -8.156 1.00 87.25 108 MET A O 1
ATOM 828 N N . LEU A 1 109 ? -8.962 -6.928 -6.508 1.00 73.00 109 LEU A N 1
ATOM 829 C CA . LEU A 1 109 ? -10.284 -7.141 -7.100 1.00 73.00 109 LEU A CA 1
ATOM 830 C C . LEU A 1 109 ? -11.207 -5.972 -6.754 1.00 73.00 109 LEU A C 1
ATOM 832 O O . LEU A 1 109 ? -11.321 -5.649 -5.553 1.00 73.00 109 LEU A O 1
#

Radius of gyration: 15.22 Å; chains: 1; bounding box: 42×24×40 Å

pLDDT: mean 93.38, std 8.08, range [47.25, 98.31]

InterPro domains:
  IPR007219 Xylanolytic transcriptional activator, regulatory domain [PF04082] (12-104)
  IPR051615 Transcriptional Regulatory Elements [PTHR31313] (2-108)

Foldseek 3Di:
DPCPCVVVLVVLVVVLVVCVVPPDLVNLVSLQVSLVVCVVVVVLVSSVVSLLVSQVVLVVVPLVPQCVVCCVVVVDPPVRNVSSVVSNVVSQVSQVVSCVVVVHDRPHD

Sequence (109 aa):
SNTAGRIFLETAEILLHFDLKRPSITTIQSLAVLGTVYHAFGQDAAGWLHSGMANRLVLDMGLNLDPGSLVASGRMTAEEAQLRRQVYWSLYCVDKLAAAYTGRVCSML

Organism: Photinus pyralis (NCBI:txid7054)

Secondary structure (DSSP, 8-state):
---TTHHHHHHHHHHHHHHTTS--HHHHHHHHHHHHHHHHTT-HHHHHHHHHHHHHHHHHTTTTS-THHHHHTTSS-HHHHHHHHHHHHHHHHHHHHHHHHHTPPPS--